Protein AF-A0A4R5QKM8-F1 (afdb_monomer_lite)

Organism: NCBI:txid1442381

pLDDT: mean 82.67, std 11.37, range [41.25, 95.5]

Radius of gyration: 13.03 Å; chains: 1; bounding box: 36×28×34 Å

Secondary structure (DSSP, 8-state):
---PEEEEEE-BSPPPTT-----TT-EEEEEEEGGGTEEEEEETTS-EEEE--HHHHHHHHHHSPTT--EEEEEEEEEEPPGGG-SPPEEEEEEEE-

Sequence (97 aa):
MAQGLDFLTYLTGEPGPGVTSPRVGDAVELRMLSGGQAVGAFSAAGQCLGRLPPAERNAFAELVSKGRLSYPGRISALVPRPRLQGAGRIHIRVSAG

Foldseek 3Di:
DPPWDKDKAKFDDAWDPPDDPDDFFFKWKWFQPDPLQWIFIAGPVRTTRGTGDPVSSVVVVVRADPPDGMWIKTFHDFAADPPNDGGTMTIIMTTHD

Structure (m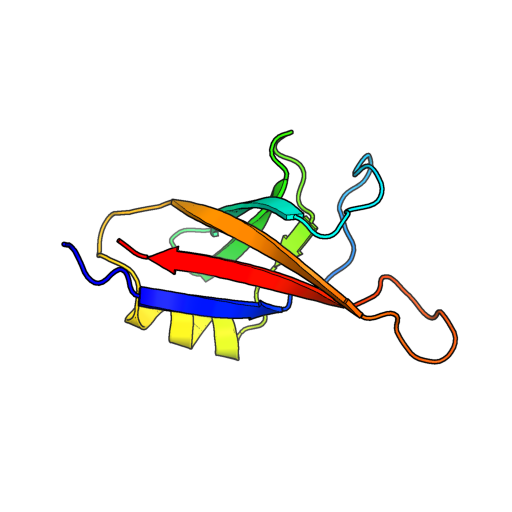mCIF, N/CA/C/O backbone):
data_AF-A0A4R5QKM8-F1
#
_entry.id   AF-A0A4R5QKM8-F1
#
loop_
_atom_site.group_PDB
_atom_site.id
_atom_site.type_symbol
_atom_site.label_atom_id
_atom_site.label_alt_id
_atom_site.label_comp_id
_atom_site.label_asym_id
_atom_site.label_entity_id
_atom_site.label_seq_id
_atom_site.pdbx_PDB_ins_code
_atom_site.Cartn_x
_atom_site.Cartn_y
_atom_site.Cartn_z
_atom_site.occupancy
_atom_site.B_iso_or_equiv
_atom_site.auth_seq_id
_atom_site.auth_comp_id
_atom_site.auth_asym_id
_atom_site.auth_atom_id
_atom_site.pdbx_PDB_model_num
ATOM 1 N N . MET A 1 1 ? -19.430 -14.920 6.953 1.00 41.25 1 MET A N 1
ATOM 2 C CA . MET A 1 1 ? -18.245 -14.569 6.143 1.00 41.25 1 MET A CA 1
ATOM 3 C C . MET A 1 1 ? -18.297 -13.068 5.935 1.00 41.25 1 MET A C 1
ATOM 5 O O . MET A 1 1 ? -19.233 -12.614 5.292 1.00 41.25 1 MET A O 1
ATOM 9 N N . ALA A 1 2 ? -17.413 -12.295 6.568 1.00 44.97 2 ALA A N 1
ATOM 10 C CA . ALA A 1 2 ? -17.357 -10.860 6.300 1.00 44.97 2 ALA A CA 1
ATOM 11 C C . ALA A 1 2 ? -16.894 -10.694 4.848 1.00 44.97 2 ALA A C 1
ATOM 13 O O . ALA A 1 2 ? -15.808 -11.158 4.499 1.00 44.97 2 ALA A O 1
ATOM 14 N N . GLN A 1 3 ? -17.746 -10.133 3.989 1.00 53.25 3 GLN A N 1
ATOM 15 C CA . GLN A 1 3 ? -17.336 -9.725 2.650 1.00 53.25 3 GLN A CA 1
ATOM 16 C C . GLN A 1 3 ? -16.400 -8.529 2.830 1.00 53.25 3 GLN A C 1
ATOM 18 O O . GLN A 1 3 ? -16.850 -7.392 2.923 1.00 53.25 3 GLN A O 1
ATOM 23 N N . GLY A 1 4 ? -15.107 -8.805 2.997 1.00 64.25 4 GLY A N 1
ATOM 24 C CA . GLY A 1 4 ? -14.086 -7.769 3.008 1.00 64.25 4 GLY A CA 1
ATOM 25 C C . GLY A 1 4 ? -14.033 -7.112 1.634 1.00 64.25 4 GLY A C 1
ATOM 26 O O . GLY A 1 4 ? -14.046 -7.799 0.612 1.00 64.25 4 GLY A O 1
ATOM 27 N N . LEU A 1 5 ? -14.001 -5.786 1.606 1.00 73.62 5 LEU A N 1
ATOM 28 C CA . LEU A 1 5 ? -13.782 -5.020 0.389 1.00 73.62 5 LEU A CA 1
ATOM 29 C C . LEU A 1 5 ? -12.325 -5.204 -0.036 1.00 73.62 5 LEU A C 1
ATOM 31 O O . LEU A 1 5 ? -11.410 -4.935 0.739 1.00 73.62 5 LEU A O 1
ATOM 35 N N . ASP A 1 6 ? -12.095 -5.644 -1.269 1.00 81.88 6 ASP A N 1
ATOM 36 C CA . ASP A 1 6 ? -10.751 -5.689 -1.838 1.00 81.88 6 ASP A CA 1
ATOM 37 C C . ASP A 1 6 ? -10.508 -4.456 -2.710 1.00 81.88 6 ASP A C 1
ATOM 39 O O . ASP A 1 6 ? -11.212 -4.214 -3.690 1.00 81.88 6 ASP A O 1
ATOM 43 N N . PHE A 1 7 ? -9.473 -3.692 -2.375 1.00 85.25 7 PHE A N 1
ATOM 44 C CA . PHE A 1 7 ? -9.040 -2.513 -3.115 1.00 85.25 7 PHE A CA 1
ATOM 45 C C . PHE A 1 7 ? -7.747 -2.823 -3.876 1.00 85.25 7 PHE A C 1
ATOM 47 O O . PHE A 1 7 ? -6.705 -3.086 -3.270 1.00 85.25 7 PHE A O 1
ATOM 54 N N . LEU A 1 8 ? -7.813 -2.811 -5.210 1.00 89.69 8 LEU A N 1
ATOM 55 C CA . LEU A 1 8 ? -6.650 -2.925 -6.092 1.00 89.69 8 LEU A CA 1
ATOM 56 C C . LEU A 1 8 ? -6.231 -1.527 -6.552 1.00 89.69 8 LEU A C 1
ATOM 58 O O . LEU A 1 8 ? -7.032 -0.788 -7.115 1.00 89.69 8 LEU A O 1
ATOM 62 N N . THR A 1 9 ? -4.970 -1.174 -6.334 1.00 91.25 9 THR A N 1
ATOM 63 C CA . THR A 1 9 ? -4.448 0.170 -6.614 1.00 91.25 9 THR A CA 1
ATOM 64 C C . THR A 1 9 ? -2.955 0.123 -6.935 1.00 91.25 9 THR A C 1
ATOM 66 O O . THR A 1 9 ? -2.355 -0.953 -6.933 1.00 91.25 9 THR A O 1
ATOM 69 N N . TYR A 1 10 ? -2.340 1.267 -7.229 1.00 91.25 10 TYR A N 1
ATOM 70 C CA . TYR A 1 10 ? -0.913 1.384 -7.507 1.00 91.25 10 TYR A CA 1
ATOM 71 C C . TYR A 1 10 ? -0.255 2.492 -6.688 1.00 91.25 10 TYR A C 1
ATOM 73 O O . TYR A 1 10 ? -0.890 3.443 -6.238 1.00 91.25 10 TYR A O 1
ATOM 81 N N . LEU A 1 11 ? 1.053 2.353 -6.501 1.00 90.44 11 LEU A N 1
ATOM 82 C CA . LEU A 1 11 ? 1.879 3.295 -5.765 1.00 90.44 11 LEU A CA 1
ATOM 83 C C . LEU A 1 11 ? 2.605 4.247 -6.710 1.00 90.44 11 LEU A C 1
ATOM 85 O O . LEU A 1 11 ? 2.992 3.893 -7.828 1.00 90.44 11 LEU A O 1
ATOM 89 N N . THR A 1 12 ? 2.818 5.459 -6.213 1.00 86.81 12 THR A N 1
ATOM 90 C CA . THR A 1 12 ? 3.670 6.483 -6.819 1.00 86.81 12 THR A CA 1
ATOM 91 C C . THR A 1 12 ? 4.796 6.880 -5.874 1.00 86.81 12 THR A C 1
ATOM 93 O O . THR A 1 12 ? 4.725 6.659 -4.662 1.00 86.81 12 THR A O 1
ATOM 96 N N . GLY A 1 13 ? 5.830 7.493 -6.448 1.00 79.81 13 GLY A N 1
ATOM 97 C CA . GLY A 1 13 ? 7.076 7.805 -5.756 1.00 79.81 13 GLY A CA 1
ATOM 98 C C . GLY A 1 13 ? 8.103 6.684 -5.883 1.00 79.81 13 GLY A C 1
ATOM 99 O O . GLY A 1 13 ? 7.797 5.588 -6.348 1.00 79.81 13 GLY A O 1
ATOM 100 N N . GLU A 1 14 ? 9.331 7.000 -5.493 1.00 73.75 14 GLU A N 1
ATOM 101 C CA . GLU A 1 14 ? 10.427 6.037 -5.429 1.00 73.75 14 GLU A CA 1
ATOM 102 C C . GLU A 1 14 ? 10.429 5.361 -4.046 1.00 73.75 14 GLU A C 1
ATOM 104 O O . GLU A 1 14 ? 10.144 6.034 -3.044 1.00 73.75 14 GLU A O 1
ATOM 109 N N . PRO A 1 15 ? 10.744 4.056 -3.957 1.00 76.38 15 PRO A N 1
ATOM 110 C CA . PRO A 1 15 ? 10.954 3.392 -2.678 1.00 76.38 15 PRO A CA 1
ATOM 111 C C . PRO A 1 15 ? 12.033 4.100 -1.849 1.00 76.38 15 PRO A C 1
ATOM 113 O O . PRO A 1 15 ? 13.008 4.628 -2.385 1.00 76.38 15 PRO A O 1
ATOM 116 N N . GLY A 1 16 ? 11.864 4.112 -0.528 1.00 72.00 16 GLY A N 1
ATOM 117 C CA . GLY A 1 16 ? 12.829 4.720 0.385 1.00 72.00 16 GLY A CA 1
ATOM 118 C C . GLY A 1 16 ? 14.205 4.035 0.353 1.00 72.00 16 GLY A C 1
ATOM 119 O O . GLY A 1 16 ? 14.325 2.879 -0.069 1.00 72.00 16 GLY A O 1
ATOM 120 N N . PRO A 1 17 ? 15.259 4.715 0.841 1.00 66.62 17 PRO A N 1
ATOM 121 C CA . PRO A 1 17 ? 16.595 4.134 0.908 1.00 66.62 17 PRO A CA 1
ATOM 122 C C . PRO A 1 17 ? 16.584 2.872 1.780 1.00 66.62 17 PRO A C 1
ATOM 124 O O . PRO A 1 17 ? 16.042 2.866 2.885 1.00 66.62 17 PRO A O 1
ATOM 127 N N . GLY A 1 18 ? 17.170 1.790 1.264 1.00 68.81 18 GLY A N 1
ATOM 128 C CA . GLY A 1 18 ? 17.260 0.501 1.955 1.00 68.81 18 GLY A CA 1
ATOM 129 C C . GLY A 1 18 ? 16.134 -0.488 1.648 1.00 68.81 18 GLY A C 1
ATOM 130 O O . GLY A 1 18 ? 16.214 -1.627 2.107 1.00 68.81 18 GLY A O 1
ATOM 131 N N . VAL A 1 19 ? 15.118 -0.108 0.863 1.00 70.94 19 VAL A N 1
ATOM 132 C CA . VAL A 1 19 ? 14.100 -1.057 0.389 1.00 70.94 19 VAL A CA 1
ATOM 133 C C . VAL A 1 19 ? 14.764 -2.142 -0.457 1.00 70.94 19 VAL A C 1
ATOM 135 O O . VAL A 1 19 ? 15.325 -1.869 -1.518 1.00 70.94 19 VAL A O 1
ATOM 138 N N . THR A 1 20 ? 14.689 -3.391 0.006 1.00 74.38 20 THR A N 1
ATOM 139 C CA . THR A 1 20 ? 15.032 -4.553 -0.824 1.00 74.38 20 THR A CA 1
ATOM 140 C C . THR A 1 20 ? 14.068 -4.606 -2.009 1.00 74.38 20 THR A C 1
ATOM 142 O O . THR A 1 20 ? 12.888 -4.310 -1.834 1.00 74.38 20 THR A O 1
ATOM 145 N N . SER A 1 21 ? 14.543 -4.957 -3.211 1.00 82.62 21 SER A N 1
ATOM 146 C CA . SER A 1 21 ? 13.716 -4.948 -4.426 1.00 82.62 21 SER A CA 1
ATOM 147 C C . SER A 1 21 ? 12.383 -5.684 -4.204 1.00 82.62 21 SER A C 1
ATOM 149 O O . SER A 1 21 ? 12.416 -6.895 -3.960 1.00 82.62 21 SER A O 1
ATOM 151 N N . PRO A 1 22 ? 11.233 -4.983 -4.275 1.00 86.56 22 PRO A N 1
ATOM 152 C CA . PRO A 1 22 ? 9.934 -5.573 -3.973 1.00 86.56 22 PRO A CA 1
ATOM 153 C C . PRO A 1 22 ? 9.600 -6.694 -4.957 1.00 86.56 22 PRO A C 1
ATOM 155 O O . PRO A 1 22 ? 10.013 -6.649 -6.119 1.00 86.56 22 PRO A O 1
ATOM 158 N N . ARG A 1 23 ? 8.836 -7.689 -4.502 1.00 89.88 23 ARG A N 1
ATOM 159 C CA . ARG A 1 23 ? 8.396 -8.856 -5.280 1.00 89.88 23 ARG A CA 1
ATOM 160 C C . ARG A 1 23 ? 6.881 -9.019 -5.219 1.00 89.88 23 ARG A C 1
ATOM 162 O O . ARG A 1 23 ? 6.220 -8.616 -4.267 1.00 89.88 23 ARG A O 1
ATOM 169 N N . VAL A 1 24 ? 6.315 -9.640 -6.251 1.00 92.62 24 VAL A N 1
ATOM 170 C CA . VAL A 1 24 ? 4.897 -10.028 -6.241 1.00 92.62 24 VAL A CA 1
ATOM 171 C C . VAL A 1 24 ? 4.646 -11.004 -5.089 1.00 92.62 24 VAL A C 1
ATOM 173 O O . VAL A 1 24 ? 5.416 -11.937 -4.882 1.00 92.62 24 VAL A O 1
ATOM 176 N N . GLY A 1 25 ? 3.562 -10.783 -4.347 1.00 93.06 25 GLY A N 1
ATOM 177 C CA . GLY A 1 25 ? 3.185 -11.562 -3.168 1.00 93.06 25 GLY A CA 1
ATOM 178 C C . GLY A 1 25 ? 3.705 -11.004 -1.841 1.00 93.06 25 GLY A C 1
ATOM 179 O O . GLY A 1 25 ? 3.148 -11.368 -0.796 1.00 93.06 25 GLY A O 1
ATOM 180 N N . ASP A 1 26 ? 4.693 -10.100 -1.872 1.00 92.81 26 ASP A N 1
ATOM 181 C CA . ASP A 1 26 ? 5.239 -9.467 -0.670 1.00 92.81 26 ASP A CA 1
ATOM 182 C C . ASP A 1 26 ? 4.137 -8.771 0.125 1.00 92.81 26 ASP A C 1
ATOM 184 O O . ASP A 1 26 ? 3.235 -8.134 -0.433 1.00 92.81 26 ASP A O 1
ATOM 188 N N . ALA A 1 27 ? 4.222 -8.900 1.448 1.00 93.69 27 ALA A N 1
ATOM 189 C CA . ALA A 1 27 ? 3.310 -8.232 2.357 1.00 93.69 27 ALA A CA 1
ATOM 190 C C . ALA A 1 27 ? 3.572 -6.722 2.358 1.00 93.69 27 ALA A C 1
ATOM 192 O O . ALA A 1 27 ? 4.715 -6.264 2.446 1.00 93.69 27 ALA A O 1
ATOM 193 N N . VAL A 1 28 ? 2.484 -5.962 2.301 1.00 93.38 28 VAL A N 1
ATOM 194 C CA . VAL A 1 28 ? 2.491 -4.505 2.385 1.00 93.38 28 VAL A CA 1
ATOM 195 C C . VAL A 1 28 ? 1.442 -4.058 3.389 1.00 93.38 28 VAL A C 1
ATOM 197 O O . VAL A 1 28 ? 0.416 -4.710 3.576 1.00 93.38 28 VAL A O 1
ATOM 200 N N . GLU A 1 29 ? 1.686 -2.927 4.027 1.00 93.88 29 GLU A N 1
ATOM 201 C CA . GLU A 1 29 ? 0.728 -2.269 4.898 1.00 93.88 29 GLU A CA 1
ATOM 202 C C . GLU A 1 29 ? 0.469 -0.855 4.385 1.00 93.88 29 GLU A C 1
ATOM 204 O O . GLU A 1 29 ? 1.395 -0.051 4.247 1.00 93.88 29 GLU A O 1
ATOM 209 N N . LEU A 1 30 ? -0.796 -0.541 4.104 1.00 92.44 30 LEU A N 1
ATOM 210 C CA . LEU A 1 30 ? -1.218 0.838 3.903 1.00 92.44 30 LEU A CA 1
ATOM 211 C C . LEU A 1 30 ? -1.428 1.499 5.255 1.00 92.44 30 LEU A C 1
ATOM 213 O O . LEU A 1 30 ? -2.167 0.977 6.085 1.00 92.44 30 LEU A O 1
ATOM 217 N N . ARG A 1 31 ? -0.807 2.659 5.460 1.00 91.62 31 ARG A N 1
ATOM 218 C CA . ARG A 1 31 ? -0.920 3.449 6.688 1.00 91.62 31 ARG A CA 1
ATOM 219 C C . ARG A 1 31 ? -1.389 4.857 6.365 1.00 91.62 31 ARG A C 1
ATOM 221 O O . ARG A 1 31 ? -0.836 5.510 5.474 1.00 91.62 31 ARG A O 1
ATOM 228 N N . MET A 1 32 ? -2.371 5.335 7.122 1.00 87.81 32 MET A N 1
ATOM 229 C CA . MET A 1 32 ? -2.774 6.740 7.101 1.00 87.81 32 MET A CA 1
ATOM 230 C C . MET A 1 32 ? -1.644 7.590 7.699 1.00 87.81 32 MET A C 1
ATOM 232 O O . MET A 1 32 ? -1.168 7.327 8.801 1.00 87.81 32 MET A O 1
ATOM 236 N N . LEU A 1 33 ? -1.206 8.612 6.972 1.00 84.12 33 LEU A N 1
ATOM 237 C CA . LEU A 1 33 ? -0.156 9.552 7.362 1.00 84.12 33 LEU A CA 1
ATOM 238 C C . LEU A 1 33 ? -0.747 10.954 7.547 1.00 84.12 33 LEU A C 1
ATOM 240 O O . LEU A 1 33 ? -1.792 11.277 6.977 1.00 84.12 33 LEU A O 1
ATOM 244 N N . SER A 1 34 ? -0.055 11.800 8.318 1.00 77.56 34 SER A N 1
ATOM 245 C CA . SER A 1 34 ? -0.359 13.236 8.462 1.00 77.56 34 SER A CA 1
ATOM 246 C C . SER A 1 34 ? -1.844 13.532 8.734 1.00 77.56 34 SER A C 1
ATOM 248 O O . SER A 1 34 ? -2.455 14.346 8.046 1.00 77.56 34 SER A O 1
ATOM 250 N N . GLY A 1 35 ? -2.458 12.820 9.686 1.00 69.69 35 GLY A N 1
ATOM 251 C CA . GLY A 1 35 ? -3.873 13.015 10.036 1.00 69.69 35 GLY A CA 1
ATOM 252 C C . GLY A 1 35 ? -4.871 12.569 8.958 1.00 69.69 35 GLY A C 1
ATOM 253 O O . GLY A 1 35 ? -5.995 13.055 8.931 1.00 69.69 35 GLY A O 1
ATOM 254 N N . GLY A 1 36 ? -4.463 11.675 8.050 1.00 70.50 36 GLY A N 1
ATOM 255 C CA . GLY A 1 36 ? -5.289 11.155 6.954 1.00 70.50 36 GLY A CA 1
ATOM 256 C C . GLY A 1 36 ? -5.130 11.896 5.626 1.00 70.50 36 GLY A C 1
ATOM 257 O O . GLY A 1 36 ? -5.771 11.541 4.642 1.00 70.50 36 GLY A O 1
ATOM 258 N N . GLN A 1 37 ? -4.241 12.891 5.566 1.00 75.38 37 GLN A N 1
ATOM 259 C CA . GLN A 1 37 ? -3.961 13.654 4.346 1.00 75.38 37 GLN A CA 1
ATOM 260 C C . GLN A 1 37 ? -3.063 12.907 3.353 1.00 75.38 37 GLN A C 1
ATOM 262 O O . GLN A 1 37 ? -2.977 13.282 2.186 1.00 75.38 37 GLN A O 1
ATOM 267 N N . ALA A 1 38 ? -2.391 11.839 3.766 1.00 85.38 38 ALA A N 1
ATOM 268 C CA . ALA A 1 38 ? -1.640 10.987 2.856 1.00 85.38 38 ALA A CA 1
ATOM 269 C C . ALA A 1 38 ? -1.789 9.526 3.260 1.00 85.38 38 ALA A C 1
ATOM 271 O O . ALA A 1 38 ? -2.060 9.220 4.417 1.00 85.38 38 ALA A O 1
ATOM 272 N N . VAL A 1 39 ? -1.583 8.622 2.305 1.00 91.12 39 VAL A N 1
ATOM 273 C CA . VAL A 1 39 ? -1.547 7.187 2.582 1.00 91.12 39 VAL A CA 1
ATOM 274 C C . VAL A 1 39 ? -0.267 6.621 2.000 1.00 91.12 39 VAL A C 1
ATOM 276 O O . VAL A 1 39 ? -0.023 6.702 0.794 1.00 91.12 39 VAL A O 1
ATOM 279 N N . GLY A 1 40 ? 0.582 6.117 2.889 1.00 92.56 40 GLY A N 1
ATOM 280 C CA . GLY A 1 40 ? 1.841 5.478 2.533 1.00 92.56 40 GLY A CA 1
ATOM 281 C C . GLY A 1 40 ? 1.690 3.966 2.519 1.00 92.56 40 GLY A C 1
ATOM 282 O O . GLY A 1 40 ? 0.938 3.411 3.317 1.00 92.56 40 GLY A O 1
ATOM 283 N N . ALA A 1 41 ? 2.428 3.313 1.633 1.00 93.12 41 ALA A N 1
ATOM 284 C CA . ALA A 1 41 ? 2.562 1.868 1.602 1.00 93.12 41 ALA A CA 1
ATOM 285 C C . ALA A 1 41 ? 3.925 1.470 2.155 1.00 93.12 41 ALA A C 1
ATOM 287 O O . ALA A 1 41 ? 4.953 1.993 1.721 1.00 93.12 41 ALA A O 1
ATOM 288 N N . PHE A 1 42 ? 3.929 0.540 3.100 1.00 93.31 42 PHE A N 1
ATOM 289 C CA . PHE A 1 42 ? 5.123 0.122 3.818 1.00 93.31 42 PHE A CA 1
ATOM 290 C C . PHE A 1 42 ? 5.338 -1.381 3.677 1.00 93.31 42 PHE A C 1
ATOM 292 O O . PHE A 1 42 ? 4.384 -2.152 3.739 1.00 93.31 42 PHE A O 1
ATOM 299 N N . SER A 1 43 ? 6.585 -1.805 3.491 1.00 91.50 43 SER A N 1
ATOM 300 C CA . SER A 1 43 ? 6.955 -3.221 3.519 1.00 91.50 43 SER A CA 1
ATOM 301 C C . SER A 1 43 ? 6.779 -3.806 4.924 1.00 91.50 43 SER A C 1
ATOM 303 O O . SER A 1 43 ? 6.668 -3.071 5.908 1.00 91.50 43 SER A O 1
ATOM 305 N N . ALA A 1 44 ? 6.837 -5.134 5.042 1.00 88.69 44 ALA A N 1
ATOM 306 C CA . ALA A 1 44 ? 6.866 -5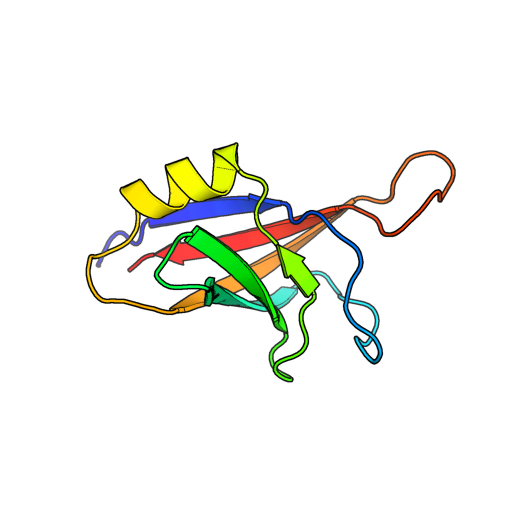.815 6.341 1.00 88.69 44 ALA A CA 1
ATOM 307 C C . ALA A 1 44 ? 8.015 -5.336 7.257 1.00 88.69 44 ALA A C 1
ATOM 309 O O . ALA A 1 44 ? 7.877 -5.351 8.476 1.00 88.69 44 ALA A O 1
ATOM 310 N N . ALA A 1 45 ? 9.121 -4.857 6.677 1.00 88.19 45 ALA A N 1
ATOM 311 C CA . ALA A 1 45 ? 10.247 -4.269 7.405 1.00 88.19 45 ALA A CA 1
ATOM 312 C C . ALA A 1 45 ? 10.020 -2.793 7.807 1.00 88.19 45 ALA A C 1
ATOM 314 O O . ALA A 1 45 ? 10.930 -2.138 8.305 1.00 88.19 45 ALA A O 1
ATOM 315 N N . GLY A 1 46 ? 8.828 -2.238 7.562 1.00 89.19 46 GLY A N 1
ATOM 316 C CA . GLY A 1 46 ? 8.482 -0.852 7.884 1.00 89.19 46 GLY A CA 1
ATOM 317 C C . GLY A 1 46 ? 9.046 0.185 6.912 1.00 89.19 46 GLY A C 1
ATOM 318 O O . GLY A 1 46 ? 9.007 1.378 7.206 1.00 89.19 46 GLY A O 1
ATOM 319 N N . GLN A 1 47 ? 9.557 -0.236 5.754 1.00 90.44 47 GLN A N 1
ATOM 320 C CA . GLN A 1 47 ? 10.177 0.661 4.780 1.00 90.44 47 GLN A CA 1
ATOM 321 C C . GLN A 1 47 ? 9.132 1.202 3.805 1.00 90.44 47 GLN A C 1
ATOM 323 O O . GLN A 1 47 ? 8.289 0.450 3.323 1.00 90.44 47 GLN A O 1
ATOM 328 N N . CYS A 1 48 ? 9.187 2.496 3.488 1.00 90.88 48 CYS A N 1
ATOM 329 C CA . CYS A 1 48 ? 8.238 3.116 2.564 1.00 90.88 48 CYS A CA 1
ATOM 330 C C . CYS A 1 48 ? 8.478 2.623 1.129 1.00 90.88 48 CYS A C 1
ATOM 332 O O . CYS A 1 48 ? 9.529 2.887 0.550 1.00 90.88 48 CYS A O 1
ATOM 334 N N . LEU A 1 49 ? 7.495 1.934 0.554 1.00 90.00 49 LEU A N 1
ATOM 335 C CA . LEU A 1 49 ? 7.502 1.480 -0.839 1.00 90.00 49 LEU A CA 1
ATOM 336 C C . LEU A 1 49 ? 6.980 2.552 -1.802 1.00 90.00 49 LEU A C 1
ATOM 338 O O . LEU A 1 49 ? 7.234 2.483 -2.999 1.00 90.00 49 LEU A O 1
ATOM 342 N N . GLY A 1 50 ? 6.226 3.521 -1.283 1.00 90.94 50 GLY A N 1
ATOM 343 C CA . GLY A 1 50 ? 5.614 4.593 -2.055 1.00 90.94 50 GLY A CA 1
ATOM 344 C C . GLY A 1 50 ? 4.358 5.129 -1.378 1.00 90.94 50 GLY A C 1
ATOM 345 O O . GLY A 1 50 ? 4.050 4.806 -0.227 1.00 90.94 50 GLY A O 1
ATOM 346 N N . ARG A 1 51 ? 3.617 5.969 -2.096 1.00 92.06 51 ARG A N 1
ATOM 347 C CA . ARG A 1 51 ? 2.367 6.575 -1.622 1.00 92.06 51 ARG A CA 1
ATOM 348 C C . ARG A 1 51 ? 1.250 6.362 -2.626 1.00 92.06 51 ARG A C 1
ATOM 350 O O . ARG A 1 51 ? 1.498 6.280 -3.832 1.00 92.06 51 ARG A O 1
ATOM 357 N N . LEU A 1 52 ? 0.021 6.319 -2.122 1.00 91.75 52 LEU A N 1
ATOM 358 C CA . LEU A 1 52 ? -1.144 6.381 -2.992 1.00 91.75 52 LEU A CA 1
ATOM 359 C C . LEU A 1 52 ? -1.189 7.741 -3.701 1.00 91.75 52 LEU A C 1
ATOM 361 O O . LEU A 1 52 ? -0.979 8.770 -3.045 1.00 91.75 52 LEU A O 1
ATOM 365 N N . PRO A 1 53 ? -1.469 7.768 -5.013 1.00 89.31 53 PRO A N 1
ATOM 366 C CA . PRO A 1 53 ? -1.767 9.013 -5.696 1.00 89.31 53 PRO A CA 1
ATOM 367 C C . PRO A 1 53 ? -3.056 9.653 -5.140 1.00 89.31 53 PRO A C 1
ATOM 369 O O . PRO A 1 53 ? -3.868 8.976 -4.502 1.00 89.31 53 PRO A O 1
ATOM 372 N N . PRO A 1 54 ? -3.263 10.969 -5.343 1.00 88.12 54 PRO A N 1
ATOM 373 C CA . PRO A 1 54 ? -4.362 11.696 -4.705 1.00 88.12 54 PRO A CA 1
ATOM 374 C C . PRO A 1 54 ? -5.766 11.146 -4.994 1.00 88.12 54 PRO A C 1
ATOM 376 O O . PRO A 1 54 ? -6.608 11.157 -4.098 1.00 88.12 54 PRO A O 1
ATOM 379 N N . ALA A 1 55 ? -6.027 10.656 -6.211 1.00 88.50 55 ALA A N 1
ATOM 380 C CA . ALA A 1 55 ? -7.340 10.133 -6.592 1.00 88.50 55 ALA A CA 1
ATOM 381 C C . ALA A 1 55 ? -7.654 8.819 -5.859 1.00 88.50 55 ALA A C 1
ATOM 383 O O . ALA A 1 55 ? -8.697 8.683 -5.222 1.00 88.50 55 ALA A O 1
ATOM 384 N N . GLU A 1 56 ? -6.708 7.885 -5.870 1.00 90.06 56 GLU A N 1
ATOM 385 C CA . GLU A 1 56 ? -6.800 6.589 -5.208 1.00 90.06 56 GLU A CA 1
ATOM 386 C C . GLU A 1 56 ? -6.817 6.749 -3.687 1.00 90.06 56 GLU A C 1
ATOM 388 O O . GLU A 1 56 ? -7.518 6.010 -3.004 1.00 90.06 56 GLU A O 1
ATOM 393 N N . ARG A 1 57 ? -6.104 7.747 -3.148 1.00 88.69 57 ARG A N 1
ATOM 394 C CA . ARG A 1 57 ? -6.179 8.133 -1.733 1.00 88.69 57 ARG A CA 1
ATOM 395 C C . ARG A 1 57 ? -7.598 8.548 -1.341 1.00 88.69 57 ARG A C 1
ATOM 397 O O . ARG A 1 57 ? -8.073 8.115 -0.299 1.00 88.69 57 ARG A O 1
ATOM 404 N N . ASN A 1 58 ? -8.250 9.395 -2.138 1.00 87.44 58 ASN A N 1
ATOM 405 C CA . ASN A 1 58 ? -9.604 9.870 -1.838 1.00 87.44 58 ASN A CA 1
ATOM 406 C C . ASN A 1 58 ? -10.611 8.715 -1.878 1.00 87.44 58 ASN A C 1
ATOM 408 O O . ASN A 1 58 ? -11.364 8.540 -0.927 1.00 87.44 58 ASN A O 1
ATOM 412 N N . ALA A 1 59 ? -10.546 7.876 -2.918 1.00 86.44 59 ALA A N 1
ATOM 413 C CA . ALA A 1 59 ? -11.380 6.678 -3.012 1.00 86.44 59 ALA A CA 1
ATOM 414 C C . ALA A 1 59 ? -11.138 5.725 -1.830 1.00 86.44 59 ALA A C 1
ATOM 416 O O . ALA A 1 59 ? -12.077 5.211 -1.230 1.00 86.44 59 ALA A O 1
ATOM 417 N N . PHE A 1 60 ? -9.875 5.527 -1.444 1.00 85.50 60 PHE A N 1
ATOM 418 C CA . PHE A 1 60 ? -9.529 4.714 -0.284 1.00 85.50 60 PHE A CA 1
ATOM 419 C C . PHE A 1 60 ? -10.103 5.296 1.012 1.00 85.50 60 PHE A C 1
ATOM 421 O O . PHE A 1 60 ? -10.671 4.549 1.798 1.00 85.50 60 PHE A O 1
ATOM 428 N N . ALA A 1 61 ? -10.017 6.613 1.222 1.00 82.56 61 ALA A N 1
ATOM 429 C CA . ALA A 1 61 ? -10.538 7.282 2.415 1.00 82.56 61 ALA A CA 1
ATOM 430 C C . ALA A 1 61 ? -12.060 7.114 2.602 1.00 82.56 61 ALA A C 1
ATOM 432 O O . ALA A 1 61 ? -12.527 7.088 3.738 1.00 82.56 61 ALA A O 1
ATOM 433 N N . GLU A 1 62 ? -12.821 6.977 1.514 1.00 81.12 62 GLU A N 1
ATOM 434 C CA . GLU A 1 62 ? -14.268 6.721 1.560 1.00 81.12 62 GLU A CA 1
ATOM 435 C C . GLU A 1 62 ? -14.611 5.254 1.859 1.00 81.12 62 GLU A C 1
ATOM 437 O O . GLU A 1 62 ? -15.639 4.972 2.472 1.00 81.12 62 GLU A O 1
ATOM 442 N N . LEU A 1 63 ? -13.748 4.321 1.447 1.00 78.81 63 LEU A N 1
ATOM 443 C CA . LEU A 1 63 ? -13.968 2.877 1.597 1.00 78.81 63 LEU A CA 1
ATOM 444 C C . LEU A 1 63 ? -13.545 2.331 2.964 1.00 78.81 63 LEU A C 1
ATOM 446 O O . LEU A 1 63 ? -13.943 1.231 3.346 1.00 78.81 63 LEU A O 1
ATOM 450 N N . VAL A 1 64 ? -12.701 3.061 3.687 1.00 78.56 64 VAL A N 1
ATOM 451 C CA . VAL A 1 64 ? -12.089 2.581 4.923 1.00 78.56 64 VAL A CA 1
ATOM 452 C C . VAL A 1 64 ? -12.918 2.872 6.173 1.00 78.56 64 VAL A C 1
ATOM 454 O O . VAL A 1 64 ? -13.470 3.956 6.358 1.00 78.56 64 VAL A O 1
ATOM 457 N N . SER A 1 65 ? -12.947 1.905 7.092 1.00 70.56 65 SER A N 1
ATOM 458 C CA . SER A 1 65 ? -13.618 2.037 8.386 1.00 70.56 65 SER A CA 1
ATOM 459 C C . SER A 1 65 ? -13.016 3.173 9.219 1.00 70.56 65 SER A C 1
ATOM 461 O O . SER A 1 65 ? -11.810 3.209 9.489 1.00 70.56 65 SER A O 1
ATOM 463 N N . LYS A 1 66 ? -13.873 4.093 9.682 1.00 72.94 66 LYS A N 1
ATOM 464 C CA . LYS A 1 66 ? -13.470 5.209 10.553 1.00 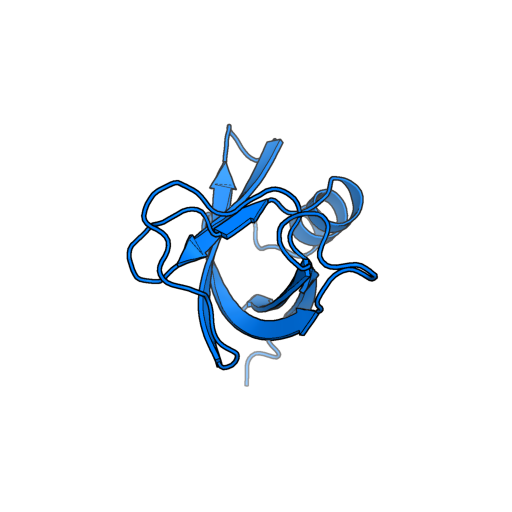72.94 66 LYS A CA 1
ATOM 465 C C . LYS A 1 66 ? -12.728 4.678 11.786 1.00 72.94 66 LYS A C 1
ATOM 467 O O . LYS A 1 66 ? -13.240 3.825 12.502 1.00 72.94 66 LYS A O 1
ATOM 472 N N . GLY A 1 67 ? -11.527 5.201 12.034 1.00 71.62 67 GLY A N 1
ATOM 473 C CA . GLY A 1 67 ? -10.702 4.870 13.203 1.00 71.62 67 GLY A CA 1
ATOM 474 C C . GLY A 1 67 ? -9.629 3.801 12.973 1.00 71.62 67 GLY A C 1
ATOM 475 O O . GLY A 1 67 ? -8.711 3.695 13.785 1.00 71.62 67 GLY A O 1
ATOM 476 N N . ARG A 1 68 ? -9.665 3.056 11.861 1.00 82.00 68 ARG A N 1
ATOM 477 C CA . ARG A 1 68 ? -8.594 2.109 11.524 1.00 82.00 68 ARG A CA 1
ATOM 478 C C . ARG A 1 68 ? -7.492 2.812 10.728 1.00 82.00 68 ARG A C 1
ATOM 480 O O . ARG A 1 68 ? -7.733 3.391 9.670 1.00 82.00 68 ARG A O 1
ATOM 487 N N . LEU A 1 69 ? -6.273 2.765 11.268 1.00 83.75 69 LEU A N 1
ATOM 488 C CA . LEU A 1 69 ? -5.113 3.506 10.755 1.00 83.75 69 LEU A CA 1
ATOM 489 C C . LEU A 1 69 ? -4.241 2.698 9.791 1.00 83.75 69 LEU A C 1
ATOM 491 O O . LEU A 1 69 ? -3.427 3.295 9.080 1.00 83.75 69 LEU A O 1
ATOM 495 N N . SER A 1 70 ? -4.403 1.371 9.758 1.00 88.69 70 SER A N 1
ATOM 496 C CA . SER A 1 70 ? -3.633 0.512 8.868 1.00 88.69 70 SER A CA 1
ATOM 497 C C . SER A 1 70 ? -4.422 -0.643 8.255 1.00 88.69 70 SER A C 1
ATOM 499 O O . SER A 1 70 ? -5.351 -1.198 8.854 1.00 88.69 70 SER A O 1
ATOM 501 N N . TYR A 1 71 ? -4.037 -0.988 7.025 1.00 90.00 71 TYR A N 1
ATOM 502 C CA . TYR A 1 71 ? -4.703 -1.984 6.195 1.00 90.00 71 TYR A CA 1
ATOM 503 C C . TYR A 1 71 ? -3.668 -2.927 5.581 1.00 90.00 71 TYR A C 1
ATOM 505 O O . TYR A 1 71 ? -2.804 -2.473 4.821 1.00 90.00 71 TYR A O 1
ATOM 513 N N . PRO A 1 72 ? -3.731 -4.229 5.900 1.00 91.81 72 PRO A N 1
ATOM 514 C CA . PRO A 1 72 ? -2.827 -5.205 5.328 1.00 91.81 72 PRO A CA 1
ATOM 515 C C . PRO A 1 72 ? -3.176 -5.464 3.861 1.00 91.81 72 PRO A C 1
ATOM 517 O O . PRO A 1 72 ? -4.340 -5.468 3.452 1.00 91.81 72 PRO A O 1
ATOM 520 N N . GLY A 1 73 ? -2.148 -5.729 3.071 1.00 92.81 73 GLY A N 1
ATOM 521 C CA . GLY A 1 73 ? -2.275 -6.054 1.666 1.00 92.81 73 GLY A CA 1
ATOM 522 C C . GLY A 1 73 ? -1.079 -6.836 1.149 1.00 92.81 73 GLY A C 1
ATOM 523 O O . GLY A 1 73 ? -0.187 -7.248 1.898 1.00 92.81 73 GLY A O 1
ATOM 524 N N . ARG A 1 74 ? -1.063 -7.042 -0.165 1.00 95.50 74 ARG A N 1
ATOM 525 C CA . ARG A 1 74 ? 0.043 -7.683 -0.880 1.00 95.50 74 ARG A CA 1
ATOM 526 C C . ARG A 1 74 ? 0.337 -6.983 -2.193 1.00 95.50 74 ARG A C 1
ATOM 528 O O . ARG A 1 74 ? -0.567 -6.427 -2.815 1.00 95.50 74 ARG A O 1
ATOM 535 N N . ILE A 1 75 ? 1.584 -7.068 -2.643 1.00 94.31 75 ILE A N 1
ATOM 536 C CA . ILE A 1 75 ? 1.961 -6.664 -3.999 1.00 94.31 75 ILE A CA 1
ATOM 537 C C . ILE A 1 75 ? 1.331 -7.640 -4.994 1.00 94.31 75 ILE A C 1
ATOM 539 O O . ILE A 1 75 ? 1.592 -8.841 -4.947 1.00 94.31 75 ILE A O 1
ATOM 543 N N . SER A 1 76 ? 0.495 -7.128 -5.893 1.00 94.69 76 SER A N 1
ATOM 544 C CA . SER A 1 76 ? -0.189 -7.916 -6.921 1.00 94.69 76 SER A CA 1
ATOM 545 C C . SER A 1 76 ? 0.554 -7.904 -8.253 1.00 94.69 76 SER A C 1
ATOM 547 O O . SER A 1 76 ? 0.534 -8.902 -8.966 1.00 94.69 76 SER A O 1
ATOM 549 N N . ALA A 1 77 ? 1.234 -6.803 -8.582 1.00 93.31 77 ALA A N 1
ATOM 550 C CA . ALA A 1 77 ? 2.060 -6.707 -9.778 1.00 93.31 77 ALA A CA 1
ATOM 551 C C . ALA A 1 77 ? 3.176 -5.669 -9.622 1.00 93.31 77 ALA A C 1
ATOM 553 O O . ALA A 1 77 ? 3.063 -4.703 -8.866 1.00 93.31 77 ALA A O 1
ATOM 554 N N . LEU A 1 78 ? 4.238 -5.860 -10.399 1.00 90.25 78 LEU A N 1
ATOM 555 C CA . LEU A 1 78 ? 5.312 -4.893 -10.593 1.00 90.25 78 LEU A CA 1
ATOM 556 C C . LEU A 1 78 ? 5.331 -4.525 -12.071 1.00 90.25 78 LEU A C 1
ATOM 558 O O . LEU A 1 78 ? 5.578 -5.377 -12.922 1.00 90.25 78 LEU A O 1
ATOM 562 N N . VAL A 1 79 ? 5.032 -3.268 -12.375 1.00 87.75 79 VAL A N 1
ATOM 563 C CA . VAL A 1 79 ? 4.898 -2.778 -13.746 1.00 87.75 79 VAL A CA 1
ATOM 564 C C . VAL A 1 79 ? 6.102 -1.893 -14.063 1.00 87.75 79 VAL A C 1
ATOM 566 O O . VAL A 1 79 ? 6.165 -0.757 -13.584 1.00 87.75 79 VAL A O 1
ATOM 569 N N . PRO A 1 80 ? 7.085 -2.372 -14.842 1.00 81.75 80 PRO A N 1
ATOM 570 C CA . PRO A 1 80 ? 8.223 -1.549 -15.227 1.00 81.75 80 PRO A CA 1
ATOM 571 C C . PRO A 1 80 ? 7.753 -0.362 -16.072 1.00 81.75 80 PRO A C 1
ATOM 573 O O . PRO A 1 80 ? 6.807 -0.470 -16.856 1.00 81.75 80 PRO A O 1
ATOM 576 N N . ARG A 1 81 ? 8.418 0.789 -15.937 1.00 74.00 81 ARG A N 1
ATOM 577 C CA . ARG A 1 81 ? 8.158 1.910 -16.844 1.00 74.00 81 ARG A CA 1
ATOM 578 C C . ARG A 1 81 ? 8.826 1.648 -18.194 1.00 74.00 81 ARG A C 1
ATOM 580 O O . ARG A 1 81 ? 9.955 1.146 -18.222 1.00 74.00 81 ARG A O 1
ATOM 587 N N . PRO A 1 82 ? 8.180 2.024 -19.312 1.00 71.12 82 PRO A N 1
ATOM 588 C CA . PRO A 1 82 ? 8.839 2.022 -20.609 1.00 71.12 82 PRO A CA 1
ATOM 589 C C . PRO A 1 82 ? 10.168 2.783 -20.525 1.00 71.12 82 PRO A C 1
ATOM 591 O O . PRO A 1 82 ? 10.222 3.876 -19.963 1.00 71.12 82 PRO A O 1
ATOM 594 N N . ARG A 1 83 ? 11.234 2.200 -21.088 1.00 72.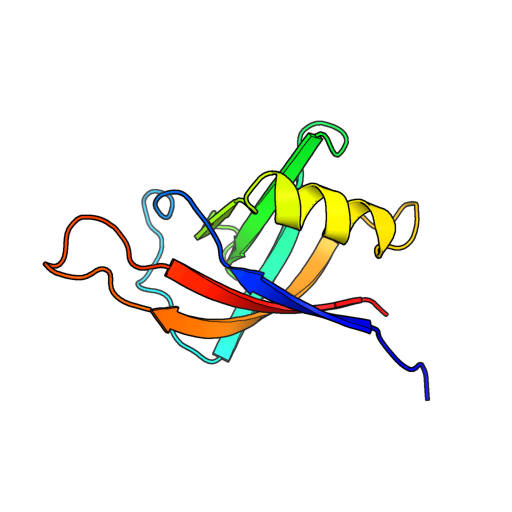69 83 ARG A N 1
ATOM 595 C CA . ARG A 1 83 ? 12.602 2.760 -21.116 1.00 72.69 83 ARG A CA 1
ATOM 596 C C . ARG A 1 83 ? 13.345 2.819 -19.769 1.00 7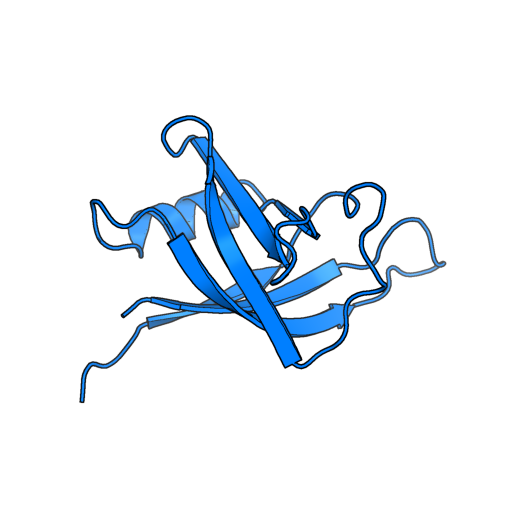2.69 83 ARG A C 1
ATOM 598 O O . ARG A 1 83 ? 14.342 3.527 -19.689 1.00 72.69 83 ARG A O 1
ATOM 605 N N . LEU A 1 84 ? 12.903 2.084 -18.740 1.00 63.69 84 LEU A N 1
ATOM 606 C CA . LEU A 1 84 ? 13.590 1.972 -17.434 1.00 63.69 84 LEU A CA 1
ATOM 607 C C . LEU A 1 84 ? 13.844 3.318 -16.721 1.00 63.69 84 LEU A C 1
ATOM 609 O O . LEU A 1 84 ? 14.731 3.422 -15.877 1.00 63.69 84 LEU A O 1
ATOM 613 N N . GLN A 1 85 ? 13.080 4.365 -17.045 1.00 61.16 85 GLN A N 1
ATOM 614 C CA . GLN A 1 85 ? 13.209 5.654 -16.365 1.00 61.16 85 GLN A CA 1
ATOM 615 C C . GLN A 1 85 ? 12.462 5.628 -15.025 1.00 61.16 85 GLN A C 1
ATOM 617 O O . GLN A 1 85 ? 11.236 5.727 -15.002 1.00 61.16 85 GLN A O 1
ATOM 622 N N . GLY A 1 86 ? 13.210 5.528 -13.923 1.00 64.69 86 GLY A N 1
ATOM 623 C CA . GLY A 1 86 ? 12.695 5.532 -12.547 1.00 64.69 86 GLY A CA 1
ATOM 624 C C . GLY A 1 86 ? 12.186 4.171 -12.065 1.00 64.69 86 GLY A C 1
ATOM 625 O O . GLY A 1 86 ? 12.206 3.183 -12.807 1.00 64.69 86 GLY A O 1
ATOM 626 N N . ALA A 1 87 ? 11.706 4.111 -10.821 1.00 64.69 87 ALA A N 1
ATOM 627 C CA . ALA A 1 87 ? 11.064 2.912 -10.306 1.00 64.69 87 ALA A CA 1
ATOM 628 C C . ALA A 1 87 ? 9.752 2.639 -11.062 1.00 64.69 87 ALA A C 1
ATOM 630 O O . ALA A 1 87 ? 8.941 3.531 -11.362 1.00 64.69 87 ALA A O 1
ATOM 631 N N . GLY A 1 88 ? 9.544 1.362 -11.396 1.00 78.12 88 GLY A N 1
ATOM 632 C CA . GLY A 1 88 ? 8.274 0.855 -11.909 1.00 78.12 88 GLY A CA 1
ATOM 633 C C . GLY A 1 88 ? 7.099 1.182 -10.979 1.00 78.12 88 GLY A C 1
ATOM 634 O O . GLY A 1 88 ? 7.275 1.587 -9.832 1.00 78.12 88 GLY A O 1
ATOM 635 N N . ARG A 1 89 ? 5.871 0.994 -11.460 1.00 87.62 89 ARG A N 1
ATOM 636 C CA . ARG A 1 89 ? 4.681 1.084 -10.607 1.00 87.62 89 ARG A CA 1
ATOM 637 C C . ARG A 1 89 ? 4.505 -0.222 -9.845 1.00 87.62 89 ARG A C 1
ATOM 639 O O . ARG A 1 89 ? 4.56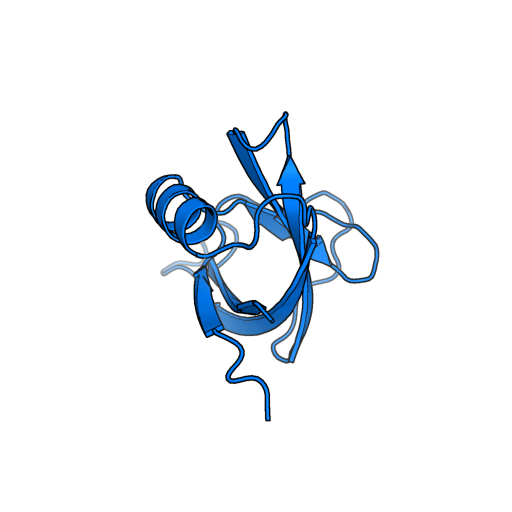2 -1.301 -10.430 1.00 87.62 89 ARG A O 1
ATOM 646 N N . ILE A 1 90 ? 4.238 -0.119 -8.552 1.00 91.25 90 ILE A N 1
ATOM 647 C CA . ILE A 1 90 ? 3.889 -1.263 -7.709 1.00 91.25 90 ILE A CA 1
ATOM 648 C C . ILE A 1 90 ? 2.374 -1.275 -7.583 1.00 91.25 90 ILE A C 1
ATOM 650 O O . ILE A 1 90 ? 1.800 -0.301 -7.103 1.00 91.25 90 ILE A O 1
ATOM 654 N N . HIS A 1 91 ? 1.730 -2.349 -8.020 1.00 94.06 91 HIS A N 1
ATOM 655 C CA . HIS A 1 91 ? 0.306 -2.559 -7.802 1.00 94.06 91 HIS A CA 1
ATOM 656 C C . HIS A 1 91 ? 0.122 -3.386 -6.535 1.00 94.06 91 HIS A C 1
ATOM 658 O O . HIS A 1 91 ? 0.851 -4.353 -6.304 1.00 94.06 91 HIS A O 1
ATOM 664 N N . ILE A 1 92 ? -0.848 -3.007 -5.714 1.00 93.56 92 ILE A N 1
ATOM 665 C CA . ILE A 1 92 ? -1.138 -3.655 -4.440 1.00 93.56 92 ILE A CA 1
ATOM 666 C C . ILE A 1 92 ? -2.622 -3.988 -4.348 1.00 93.56 92 ILE A C 1
ATOM 668 O O . ILE A 1 92 ? -3.469 -3.241 -4.835 1.00 93.56 92 ILE A O 1
ATOM 672 N N . ARG A 1 93 ? -2.928 -5.111 -3.704 1.00 93.12 93 ARG A N 1
ATOM 673 C CA . ARG A 1 93 ? -4.280 -5.498 -3.301 1.00 93.12 93 ARG A CA 1
ATOM 674 C C . ARG A 1 93 ? -4.377 -5.399 -1.789 1.00 93.12 93 ARG A C 1
ATOM 676 O O . ARG A 1 93 ? -3.524 -5.940 -1.088 1.00 93.12 93 ARG A O 1
ATOM 683 N N . VAL A 1 94 ? -5.404 -4.722 -1.304 1.00 89.12 94 VAL A N 1
ATOM 684 C CA . VAL A 1 94 ? -5.619 -4.447 0.117 1.00 89.12 94 VAL A CA 1
ATOM 685 C C . VAL A 1 94 ? -6.993 -4.955 0.499 1.00 89.12 94 VAL A C 1
ATOM 687 O O . VAL A 1 94 ? -7.956 -4.664 -0.203 1.00 89.12 94 VAL A O 1
ATOM 690 N N . SER A 1 95 ? -7.079 -5.686 1.605 1.00 81.69 95 SER A N 1
ATOM 691 C CA . SER A 1 95 ? -8.355 -6.189 2.109 1.00 81.69 95 SER A CA 1
ATOM 692 C C . SER A 1 95 ? -8.823 -5.296 3.256 1.00 81.69 95 SER A C 1
ATOM 694 O O . SER A 1 95 ? -8.233 -5.279 4.339 1.00 81.69 95 SER A O 1
ATOM 696 N N . ALA A 1 96 ? -9.874 -4.525 3.004 1.00 67.19 96 ALA A N 1
ATOM 697 C CA . ALA A 1 96 ? -10.595 -3.750 3.998 1.00 67.19 96 ALA A CA 1
ATOM 698 C C . ALA A 1 96 ? -11.720 -4.627 4.569 1.00 67.19 96 ALA A C 1
ATOM 700 O O . ALA A 1 96 ? -12.754 -4.838 3.940 1.00 67.19 96 ALA A O 1
ATOM 701 N N . GLY A 1 97 ? -11.456 -5.203 5.742 1.00 60.62 97 GLY A N 1
ATOM 702 C CA . GLY A 1 97 ? -12.434 -5.923 6.564 1.00 60.62 97 GLY A CA 1
ATOM 703 C C . GLY A 1 97 ? -12.938 -5.076 7.717 1.00 60.62 97 GLY A C 1
ATOM 704 O O . GLY A 1 97 ? -12.142 -4.232 8.207 1.00 60.62 97 GLY A O 1
#